Protein AF-A0A932LVF2-F1 (afdb_monomer_lite)

Foldseek 3Di:
DWADKDFAADQQQDDPDPHTQWIDTPPDTDGDDQWLQASVVSGRDPDPVSRVVSSVVSVVVRVD

Structure (mmCIF, N/CA/C/O backbone):
data_AF-A0A932LVF2-F1
#
_entry.id   AF-A0A932LVF2-F1
#
loop_
_atom_site.group_PDB
_atom_site.id
_atom_site.type_symbol
_atom_site.label_atom_id
_atom_site.label_alt_id
_atom_site.label_comp_id
_atom_site.label_asym_id
_atom_site.label_entity_id
_atom_site.label_seq_id
_atom_site.pdbx_PDB_ins_code
_atom_site.Cartn_x
_atom_site.Cartn_y
_atom_site.Cartn_z
_atom_site.occupancy
_atom_site.B_iso_or_equiv
_atom_site.auth_seq_id
_atom_site.auth_comp_id
_atom_site.auth_asym_id
_atom_site.auth_atom_id
_atom_site.pdbx_PDB_model_num
ATOM 1 N N . MET A 1 1 ? -22.284 1.426 18.257 1.00 54.38 1 MET A N 1
ATOM 2 C CA . MET A 1 1 ? -20.865 1.797 18.459 1.00 54.38 1 MET A CA 1
ATOM 3 C C . MET A 1 1 ? -20.129 1.527 17.156 1.00 54.38 1 MET A C 1
ATOM 5 O O . MET A 1 1 ? -20.137 0.382 16.723 1.00 54.38 1 MET A O 1
ATOM 9 N N . ALA A 1 2 ? -19.559 2.535 16.493 1.00 64.88 2 ALA A N 1
ATOM 10 C CA . ALA A 1 2 ? -18.667 2.279 15.359 1.00 64.88 2 ALA A CA 1
ATOM 11 C C . ALA A 1 2 ? -17.433 1.501 15.858 1.00 64.88 2 ALA A C 1
ATOM 13 O O . ALA A 1 2 ? -16.924 1.798 16.940 1.00 64.88 2 ALA A O 1
ATOM 14 N N . GLY A 1 3 ? -16.983 0.477 15.125 1.00 77.06 3 GLY A N 1
ATOM 15 C CA . GLY A 1 3 ? -15.821 -0.322 15.529 1.00 77.06 3 GLY A CA 1
ATOM 16 C C . GLY A 1 3 ? -14.561 0.539 15.689 1.00 77.06 3 GLY A C 1
ATOM 17 O O . GLY A 1 3 ? -14.364 1.499 14.944 1.00 77.06 3 GLY A O 1
ATOM 18 N N . LYS A 1 4 ? -13.691 0.206 16.656 1.00 88.19 4 LYS A N 1
ATOM 19 C CA . LYS A 1 4 ? -12.415 0.915 16.868 1.00 88.19 4 LYS A CA 1
ATOM 20 C C . LYS A 1 4 ? -11.568 0.837 15.592 1.00 88.19 4 LYS A C 1
ATOM 22 O O . LYS A 1 4 ? -11.237 -0.258 15.143 1.00 88.19 4 LYS A O 1
ATOM 27 N N . ARG A 1 5 ? -11.213 1.997 15.029 1.00 94.19 5 ARG A N 1
ATOM 28 C CA . ARG A 1 5 ? -10.356 2.099 13.839 1.00 94.19 5 ARG A CA 1
ATOM 29 C C . ARG A 1 5 ? -8.917 1.721 14.185 1.00 94.19 5 ARG A C 1
ATOM 31 O O . ARG A 1 5 ? -8.336 2.297 15.104 1.00 94.19 5 ARG A O 1
ATOM 38 N N . GLN A 1 6 ? -8.338 0.816 13.408 1.00 95.12 6 GLN A N 1
ATOM 39 C CA . GLN A 1 6 ? -6.911 0.498 13.420 1.00 95.12 6 GLN A CA 1
ATOM 40 C C . GLN A 1 6 ? -6.303 0.924 12.085 1.00 95.12 6 GLN A C 1
ATOM 42 O O . GLN A 1 6 ? -6.835 0.580 11.032 1.00 95.12 6 GLN A O 1
ATOM 47 N N . VAL A 1 7 ? -5.228 1.708 12.128 1.00 95.62 7 VAL A N 1
ATOM 48 C CA . VAL A 1 7 ? -4.524 2.182 10.929 1.00 95.62 7 VAL A CA 1
ATOM 49 C C . VAL A 1 7 ? -3.522 1.122 10.487 1.00 95.62 7 VAL A C 1
ATOM 51 O O . VAL A 1 7 ? -2.799 0.585 11.322 1.00 95.62 7 VAL A O 1
ATOM 54 N N . VAL A 1 8 ? -3.472 0.846 9.186 1.00 95.50 8 VAL A N 1
ATOM 55 C CA . VAL A 1 8 ? -2.515 -0.083 8.578 1.00 95.50 8 VAL A CA 1
ATOM 56 C C . VAL A 1 8 ? -1.467 0.723 7.818 1.00 95.50 8 VAL A C 1
ATOM 58 O O . VAL A 1 8 ? -1.814 1.528 6.952 1.00 95.50 8 VAL A O 1
ATOM 61 N N . ASN A 1 9 ? -0.194 0.491 8.137 1.00 93.81 9 ASN A N 1
ATOM 62 C CA . ASN A 1 9 ? 0.959 1.053 7.437 1.00 93.81 9 ASN A CA 1
ATOM 63 C C . ASN A 1 9 ? 1.906 -0.086 7.058 1.00 93.81 9 ASN A C 1
ATOM 65 O O . ASN A 1 9 ? 2.269 -0.894 7.911 1.00 93.81 9 ASN A O 1
ATOM 69 N N . ILE A 1 10 ? 2.311 -0.133 5.794 1.00 89.38 10 ILE A N 1
ATOM 70 C CA . ILE A 1 10 ? 3.219 -1.140 5.251 1.00 89.38 10 ILE A CA 1
ATOM 71 C C . ILE A 1 10 ? 4.555 -0.454 4.955 1.00 89.38 10 ILE A C 1
ATOM 73 O O . ILE A 1 10 ? 4.609 0.435 4.097 1.00 89.38 10 ILE A O 1
ATOM 77 N N . PRO A 1 11 ? 5.646 -0.848 5.635 1.00 86.81 11 PRO A N 1
ATOM 78 C CA . PRO A 1 11 ? 6.981 -0.364 5.308 1.00 86.81 11 PRO A CA 1
ATOM 79 C C . PRO A 1 11 ? 7.297 -0.568 3.820 1.00 86.81 11 PRO A C 1
ATOM 81 O O . PRO A 1 11 ? 7.034 -1.630 3.264 1.00 86.81 11 PRO A O 1
ATOM 84 N N . GLY A 1 12 ? 7.835 0.459 3.161 1.00 84.75 12 GLY A N 1
ATOM 85 C CA . GLY A 1 12 ? 8.173 0.407 1.731 1.00 84.75 12 GLY A CA 1
ATOM 86 C C . GLY A 1 12 ? 7.011 0.669 0.761 1.00 84.75 12 GLY A C 1
ATOM 87 O O . GLY A 1 12 ? 7.269 0.910 -0.415 1.00 84.75 12 GLY A O 1
ATOM 88 N N . LEU A 1 13 ? 5.755 0.719 1.228 1.00 86.56 13 LEU A N 1
ATOM 89 C CA . LEU A 1 13 ? 4.576 1.014 0.394 1.00 86.56 13 LEU A CA 1
ATOM 90 C C . LEU A 1 13 ? 3.915 2.358 0.747 1.00 86.56 13 LEU A C 1
ATOM 92 O O . LEU A 1 13 ? 2.705 2.525 0.622 1.00 86.56 13 LEU A O 1
ATOM 96 N N . ALA A 1 14 ? 4.689 3.333 1.216 1.00 84.69 14 ALA A N 1
ATOM 97 C CA . ALA A 1 14 ? 4.143 4.643 1.553 1.00 84.69 14 ALA A CA 1
ATOM 98 C C . ALA A 1 14 ? 3.538 5.340 0.321 1.00 84.69 14 ALA A C 1
ATOM 100 O O . ALA A 1 14 ? 4.099 5.309 -0.781 1.00 84.69 14 ALA A O 1
ATOM 101 N N . HIS A 1 15 ? 2.398 6.000 0.522 1.00 84.69 15 HIS A N 1
ATOM 102 C CA . HIS A 1 15 ? 1.814 6.885 -0.478 1.00 84.69 15 HIS A CA 1
ATOM 103 C C . HIS A 1 15 ? 2.587 8.205 -0.544 1.00 84.69 15 HIS A C 1
ATOM 105 O O . HIS A 1 15 ? 3.161 8.653 0.445 1.00 84.69 15 HIS A O 1
ATOM 111 N N . GLY A 1 16 ? 2.580 8.846 -1.717 1.00 85.19 16 GLY A N 1
ATOM 112 C CA . GLY A 1 16 ? 3.114 10.205 -1.851 1.00 85.19 16 GLY A CA 1
ATOM 113 C C . GLY A 1 16 ? 2.274 11.239 -1.091 1.00 85.19 16 GLY A C 1
ATOM 114 O O . GLY A 1 16 ? 2.810 12.215 -0.578 1.00 85.19 16 GLY A O 1
ATOM 115 N N . ALA A 1 17 ? 0.963 11.005 -0.983 1.00 87.44 17 ALA A N 1
ATOM 116 C CA . ALA A 1 17 ? 0.080 11.768 -0.106 1.00 87.44 17 ALA A CA 1
ATOM 117 C C . ALA A 1 17 ? 0.179 11.256 1.347 1.00 87.44 17 ALA A C 1
ATOM 119 O O . ALA A 1 17 ? 0.398 10.058 1.542 1.00 87.44 17 ALA A O 1
ATOM 120 N N . PRO A 1 18 ? -0.045 12.108 2.367 1.00 90.31 18 PRO A N 1
ATOM 121 C CA . PRO A 1 18 ? 0.044 11.733 3.782 1.00 90.31 18 PRO A CA 1
ATOM 122 C C . PRO A 1 18 ? -1.195 10.941 4.243 1.00 90.31 18 PRO A C 1
ATOM 124 O O . PRO A 1 18 ? -1.952 11.371 5.112 1.00 90.31 18 PRO A O 1
ATOM 127 N N . ILE A 1 19 ? -1.422 9.780 3.630 1.00 92.69 19 ILE A N 1
ATOM 128 C CA . ILE A 1 19 ? -2.529 8.863 3.914 1.00 92.69 19 ILE A CA 1
ATOM 129 C C . ILE A 1 19 ? -1.983 7.470 4.268 1.00 92.69 19 ILE A C 1
ATOM 131 O O . ILE A 1 19 ? -0.927 7.083 3.764 1.00 92.69 19 ILE A O 1
ATOM 135 N N . PRO A 1 20 ? -2.678 6.696 5.121 1.00 95.06 20 PRO A N 1
ATOM 136 C CA . PRO A 1 20 ? -2.252 5.341 5.458 1.00 95.06 20 PRO A CA 1
ATOM 137 C C . PRO A 1 20 ? -2.473 4.367 4.294 1.00 95.06 20 PRO A C 1
ATOM 139 O O . PRO A 1 20 ? -3.227 4.655 3.361 1.00 95.06 20 PRO A O 1
ATOM 142 N N . ASN A 1 21 ? -1.890 3.168 4.385 1.00 96.31 21 ASN A N 1
ATOM 143 C CA . ASN A 1 21 ? -2.158 2.088 3.426 1.00 96.31 21 ASN A CA 1
ATOM 144 C C . ASN A 1 21 ? -3.584 1.536 3.539 1.00 96.31 21 ASN A C 1
ATOM 146 O O . ASN A 1 21 ? -4.110 0.964 2.587 1.00 96.31 21 ASN A O 1
ATOM 150 N N . GLY A 1 22 ? -4.222 1.722 4.691 1.00 96.88 22 GLY A N 1
ATOM 151 C CA . GLY A 1 22 ? -5.635 1.447 4.880 1.00 96.88 22 GLY A CA 1
ATOM 152 C C . GLY A 1 22 ? -6.037 1.491 6.344 1.00 96.88 22 GLY A C 1
ATOM 153 O O . GLY A 1 22 ? -5.293 1.958 7.212 1.00 96.88 22 GLY A O 1
ATOM 154 N N . ALA A 1 23 ? -7.232 0.989 6.625 1.00 96.94 23 ALA A N 1
ATOM 155 C CA . ALA A 1 23 ? -7.739 0.859 7.978 1.00 96.94 23 ALA A CA 1
ATOM 156 C C . ALA A 1 23 ? -8.607 -0.389 8.144 1.00 96.94 23 ALA A C 1
ATOM 158 O O . ALA A 1 23 ? -9.356 -0.772 7.246 1.00 96.94 23 ALA A O 1
ATOM 159 N N . LYS A 1 24 ? -8.559 -0.973 9.341 1.00 95.81 24 LYS A N 1
ATOM 160 C CA . LYS A 1 24 ? -9.515 -1.978 9.802 1.00 95.81 24 LYS A CA 1
ATOM 161 C C . LYS A 1 24 ? -10.541 -1.320 10.718 1.00 95.81 24 LYS A C 1
ATOM 163 O O . LYS A 1 24 ? -10.176 -0.593 11.646 1.00 95.81 24 LYS A O 1
ATOM 168 N N . ILE A 1 25 ? -11.820 -1.573 10.463 1.00 95.62 25 ILE A N 1
ATOM 169 C CA . ILE A 1 25 ? -12.946 -1.084 11.265 1.00 95.62 25 ILE A CA 1
ATOM 170 C C . ILE A 1 25 ? -13.847 -2.281 11.559 1.00 95.62 25 ILE A C 1
ATOM 172 O O . ILE A 1 25 ? -14.528 -2.798 10.675 1.00 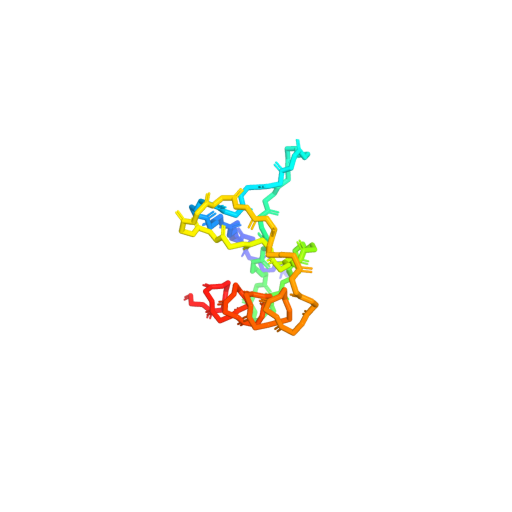95.62 25 ILE A O 1
ATOM 176 N N . GLY A 1 26 ? -13.834 -2.748 12.809 1.00 92.62 26 GLY A N 1
ATOM 177 C CA . GLY A 1 26 ? -14.524 -3.986 13.173 1.00 92.62 26 GLY A CA 1
ATOM 178 C C . GLY A 1 26 ? -13.950 -5.188 12.415 1.00 92.62 26 GLY A C 1
ATOM 179 O O . GLY A 1 26 ? -12.755 -5.470 12.505 1.00 92.62 26 GLY A O 1
ATOM 180 N N . ASN A 1 27 ? -14.802 -5.893 11.671 1.00 92.88 27 ASN A N 1
ATOM 181 C CA . ASN A 1 27 ? -14.437 -7.044 10.841 1.00 92.88 27 ASN A CA 1
ATOM 182 C C . ASN A 1 27 ? -14.114 -6.682 9.379 1.00 92.88 27 ASN A C 1
ATOM 184 O O . ASN A 1 27 ? -13.797 -7.576 8.602 1.00 92.88 27 ASN A O 1
ATOM 188 N N . MET A 1 28 ? -14.188 -5.403 9.007 1.00 94.88 28 MET A N 1
ATOM 189 C CA . MET A 1 28 ? -13.960 -4.938 7.639 1.00 94.88 28 MET A CA 1
ATOM 190 C C . MET A 1 28 ? -12.590 -4.272 7.511 1.00 94.88 28 MET A C 1
ATOM 192 O O . MET A 1 28 ? -12.150 -3.558 8.416 1.00 94.88 28 MET A O 1
ATOM 196 N N . VAL A 1 29 ? -11.939 -4.470 6.366 1.00 96.25 29 VAL A N 1
ATOM 197 C CA . VAL A 1 29 ? -10.708 -3.770 5.980 1.00 96.25 29 VAL A CA 1
ATOM 198 C C . VAL A 1 29 ? -10.967 -2.911 4.750 1.00 96.25 29 VAL A C 1
ATOM 200 O O . VAL A 1 29 ? -11.657 -3.327 3.824 1.00 96.25 29 VAL A O 1
ATOM 203 N N . PHE A 1 30 ? -10.410 -1.707 4.757 1.00 96.50 30 PHE A N 1
ATOM 204 C CA . PHE A 1 30 ? -10.502 -0.737 3.674 1.00 96.50 30 PHE A CA 1
ATOM 205 C C . PHE A 1 30 ? -9.081 -0.352 3.286 1.00 96.50 30 PHE A C 1
ATOM 207 O O . PHE A 1 30 ? -8.366 0.251 4.089 1.00 96.50 30 PHE A O 1
ATOM 214 N N . SER A 1 31 ? -8.657 -0.734 2.088 1.00 96.69 31 SER A N 1
ATOM 215 C CA . SER A 1 31 ? -7.351 -0.356 1.558 1.00 96.69 31 SER A CA 1
ATOM 216 C C . SER A 1 31 ? -7.418 0.999 0.857 1.00 96.69 31 SER A C 1
ATOM 218 O O . SER A 1 31 ? -8.421 1.345 0.232 1.00 96.69 31 SER A O 1
ATOM 220 N N . SER A 1 32 ? -6.312 1.730 0.897 1.00 95.75 32 SER A N 1
ATOM 221 C CA . SER A 1 32 ? -6.005 2.763 -0.094 1.00 95.75 32 SER A CA 1
ATOM 222 C C . SER A 1 32 ? -5.682 2.108 -1.450 1.00 95.75 32 SER A C 1
ATOM 224 O O . SER A 1 32 ? -5.758 0.886 -1.605 1.00 95.75 32 SER A O 1
ATOM 226 N N . ALA A 1 33 ? -5.308 2.905 -2.454 1.00 94.06 33 ALA A N 1
ATOM 227 C CA . ALA A 1 33 ? -4.858 2.369 -3.737 1.00 94.06 33 ALA A CA 1
ATOM 228 C C . ALA A 1 33 ? -3.554 1.570 -3.565 1.00 94.06 33 ALA A C 1
ATOM 230 O O . ALA A 1 33 ? -2.527 2.139 -3.213 1.00 94.06 33 ALA A O 1
ATOM 231 N N . ILE A 1 34 ? -3.571 0.266 -3.837 1.00 94.19 34 ILE A 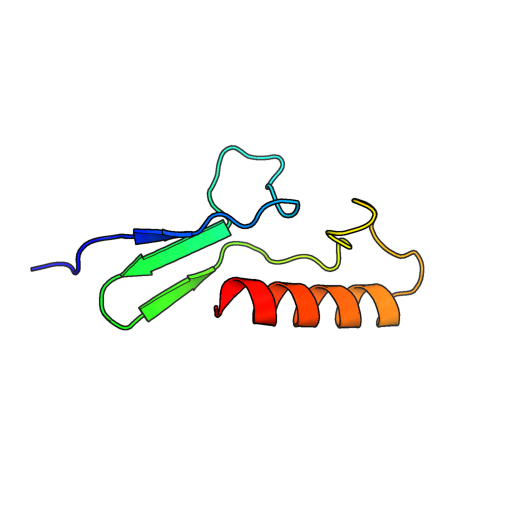N 1
ATOM 232 C CA . ILE A 1 34 ? -2.373 -0.584 -3.789 1.00 94.19 34 ILE A CA 1
ATOM 233 C C . ILE A 1 34 ? -1.805 -0.690 -5.205 1.00 94.19 34 ILE A C 1
ATOM 235 O O . ILE A 1 34 ? -2.472 -1.201 -6.100 1.00 94.19 34 ILE A O 1
ATOM 239 N N . SER A 1 35 ? -0.588 -0.186 -5.421 1.00 92.81 35 SER A N 1
ATOM 240 C CA . SER A 1 35 ? 0.066 -0.202 -6.734 1.00 92.81 35 SER A CA 1
ATOM 241 C C . SER A 1 35 ? 0.989 -1.410 -6.918 1.00 92.81 35 SER A C 1
ATOM 243 O O . SER A 1 35 ? 1.372 -2.082 -5.958 1.00 92.81 35 SER A O 1
ATOM 245 N N . GLY A 1 36 ? 1.400 -1.636 -8.169 1.00 95.56 36 GLY A N 1
ATOM 246 C CA . GLY A 1 36 ? 2.421 -2.613 -8.557 1.00 95.56 36 GLY A CA 1
ATOM 247 C C . GLY A 1 36 ? 3.862 -2.191 -8.278 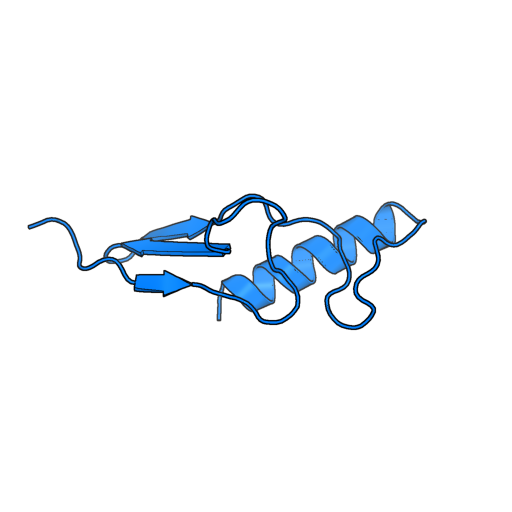1.00 95.56 36 GLY A C 1
ATOM 248 O O . GLY A 1 36 ? 4.779 -2.714 -8.904 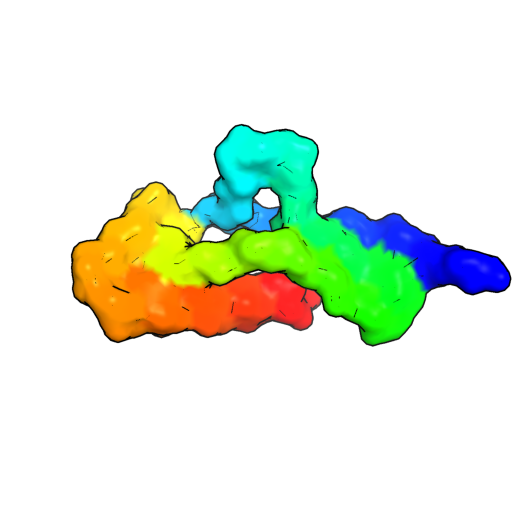1.00 95.56 36 GLY A O 1
ATOM 249 N N . ARG A 1 37 ? 4.085 -1.210 -7.393 1.00 92.75 37 ARG A N 1
ATOM 250 C CA . ARG A 1 37 ? 5.437 -0.813 -6.991 1.00 92.75 37 ARG A CA 1
ATOM 251 C C . ARG A 1 37 ? 6.053 -1.937 -6.168 1.00 92.75 37 ARG A C 1
ATOM 253 O O . ARG A 1 37 ? 5.463 -2.383 -5.187 1.00 92.75 37 ARG A O 1
ATOM 260 N N . ASP A 1 38 ? 7.244 -2.358 -6.550 1.00 90.00 38 ASP A N 1
ATOM 261 C CA . ASP A 1 38 ? 8.024 -3.310 -5.784 1.00 90.00 38 ASP A CA 1
ATOM 262 C C . ASP A 1 38 ? 8.538 -2.626 -4.510 1.00 90.00 38 ASP A C 1
ATOM 264 O O . ASP A 1 38 ? 9.233 -1.608 -4.564 1.00 90.00 38 ASP A O 1
ATOM 268 N N . THR A 1 39 ? 8.149 -3.158 -3.353 1.00 85.31 39 THR A N 1
ATOM 269 C CA . THR A 1 39 ? 8.531 -2.626 -2.041 1.00 85.31 39 THR A CA 1
ATOM 270 C C . THR A 1 39 ? 9.979 -2.933 -1.668 1.00 85.31 39 THR A C 1
ATOM 272 O O . THR A 1 39 ? 10.526 -2.243 -0.814 1.00 85.31 39 THR A O 1
ATOM 275 N N . GLU A 1 40 ? 10.601 -3.945 -2.279 1.00 85.56 40 GLU A N 1
ATOM 276 C CA . GLU A 1 40 ? 12.001 -4.313 -2.033 1.00 85.56 40 GLU A CA 1
ATOM 277 C C . GLU A 1 40 ? 12.945 -3.357 -2.766 1.00 85.56 40 GLU A C 1
ATOM 279 O O . GLU A 1 40 ? 13.917 -2.866 -2.194 1.00 85.56 40 GLU A O 1
ATOM 284 N N . THR A 1 41 ? 12.633 -3.042 -4.026 1.00 88.69 41 THR A N 1
ATOM 285 C CA . THR A 1 41 ? 13.456 -2.148 -4.859 1.00 88.69 41 THR A CA 1
ATOM 286 C C . THR A 1 41 ? 12.999 -0.690 -4.825 1.00 88.69 41 THR A C 1
ATOM 288 O O . THR A 1 41 ? 13.739 0.209 -5.228 1.00 88.69 41 THR A O 1
ATOM 291 N N . GLY A 1 42 ? 11.769 -0.431 -4.375 1.00 87.38 42 GLY A N 1
ATOM 292 C CA . GLY A 1 42 ? 11.149 0.889 -4.389 1.00 87.38 42 GLY A CA 1
ATOM 293 C C . GLY A 1 42 ? 10.822 1.398 -5.795 1.00 87.38 42 GLY A C 1
ATOM 294 O O . GLY A 1 42 ? 10.583 2.599 -5.954 1.00 87.38 42 GLY A O 1
ATOM 295 N N . LYS A 1 43 ? 10.795 0.539 -6.819 1.00 91.19 43 LYS A N 1
ATOM 296 C CA . LYS A 1 43 ? 10.560 0.922 -8.220 1.00 91.19 43 LYS A CA 1
ATOM 297 C C . LYS A 1 43 ? 9.280 0.302 -8.766 1.00 91.19 43 LYS A C 1
ATOM 299 O O . LYS A 1 43 ? 8.791 -0.701 -8.258 1.00 91.19 43 LYS A O 1
ATOM 304 N N . LEU A 1 44 ? 8.719 0.923 -9.797 1.00 93.69 44 LEU A N 1
ATOM 305 C CA . LEU A 1 44 ? 7.684 0.294 -10.609 1.00 93.69 44 LEU A CA 1
ATOM 306 C C . LEU A 1 44 ? 8.389 -0.568 -11.671 1.00 93.69 44 LEU A C 1
ATOM 308 O O . LEU A 1 44 ? 9.235 -0.021 -12.380 1.00 93.69 44 LEU A O 1
ATOM 312 N N . PRO A 1 45 ? 8.096 -1.876 -11.774 1.00 95.62 45 PRO A N 1
ATOM 313 C CA . PRO A 1 45 ? 8.611 -2.700 -12.864 1.00 95.62 45 PRO A CA 1
ATOM 314 C C . PRO A 1 45 ? 8.204 -2.148 -14.236 1.00 95.62 45 PRO A C 1
ATOM 316 O O . PRO A 1 45 ? 7.099 -1.630 -14.383 1.00 95.62 45 PRO A O 1
ATOM 319 N N . GLU A 1 46 ? 9.065 -2.284 -15.245 1.00 96.75 46 GLU A N 1
ATOM 320 C CA . GLU A 1 46 ? 8.748 -1.849 -16.617 1.00 96.75 46 GLU A CA 1
ATOM 321 C C . GLU A 1 46 ? 7.673 -2.742 -17.255 1.00 96.75 46 GLU A C 1
ATOM 323 O O . GLU A 1 46 ? 6.737 -2.244 -17.876 1.00 96.75 46 GLU A O 1
ATOM 328 N N . GLU A 1 47 ? 7.747 -4.051 -17.005 1.00 97.44 47 GLU A N 1
ATOM 329 C CA . GLU A 1 47 ? 6.816 -5.038 -17.554 1.00 97.44 47 GLU A CA 1
ATOM 330 C C . GLU A 1 47 ? 5.454 -5.023 -16.830 1.00 97.44 47 GLU A C 1
ATOM 332 O O . GLU A 1 47 ? 5.413 -5.226 -15.608 1.00 97.44 47 GLU A O 1
ATOM 337 N N . PRO A 1 48 ? 4.319 -4.874 -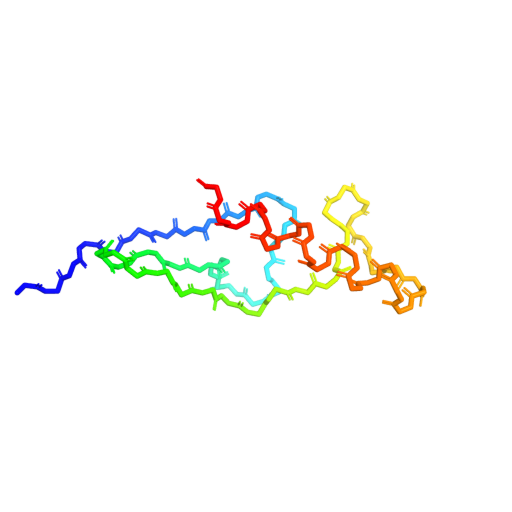17.545 1.00 97.06 48 PRO A N 1
ATOM 338 C CA . PRO A 1 48 ? 2.983 -4.842 -16.939 1.00 97.06 48 PRO A CA 1
ATOM 339 C C . PRO A 1 48 ? 2.653 -6.073 -16.087 1.00 97.06 48 PRO A C 1
ATOM 341 O O . PRO A 1 48 ? 2.111 -5.942 -14.988 1.00 97.06 48 PRO A O 1
ATOM 344 N N . ASP A 1 49 ? 3.048 -7.264 -16.538 1.00 98.06 49 ASP A N 1
ATOM 345 C CA . ASP A 1 49 ? 2.816 -8.512 -15.801 1.00 98.06 49 ASP A CA 1
ATOM 346 C C . ASP A 1 49 ? 3.536 -8.510 -14.447 1.00 98.06 49 ASP A C 1
ATOM 348 O O . ASP A 1 49 ? 3.000 -8.975 -13.438 1.00 98.06 49 ASP A O 1
ATOM 352 N N . ARG A 1 50 ? 4.730 -7.909 -14.388 1.00 97.56 50 ARG A N 1
ATOM 353 C CA . ARG A 1 50 ? 5.487 -7.749 -13.140 1.00 97.56 50 ARG A CA 1
ATOM 354 C C . ARG A 1 50 ? 4.860 -6.711 -12.222 1.00 97.56 50 ARG A C 1
ATOM 356 O O . ARG A 1 50 ? 4.887 -6.895 -11.006 1.00 97.56 50 ARG A O 1
ATOM 363 N N . GLN A 1 51 ? 4.258 -5.656 -12.771 1.00 97.31 51 GLN A N 1
ATOM 364 C CA . GLN A 1 51 ? 3.481 -4.707 -11.971 1.00 97.31 51 GLN A CA 1
ATOM 365 C C . GLN A 1 51 ? 2.263 -5.395 -11.340 1.00 97.31 51 GLN A C 1
ATOM 367 O O . GLN A 1 51 ? 1.999 -5.204 -10.153 1.00 97.31 51 GLN A O 1
ATOM 372 N N . ALA A 1 52 ? 1.546 -6.236 -12.093 1.00 97.75 52 ALA A N 1
ATOM 373 C CA . ALA A 1 52 ? 0.422 -7.006 -11.565 1.00 97.75 52 ALA A CA 1
ATOM 374 C C . ALA A 1 52 ? 0.871 -7.996 -10.474 1.00 97.75 52 ALA A C 1
ATOM 376 O O . ALA A 1 52 ? 0.265 -8.058 -9.403 1.00 97.75 52 ALA A O 1
ATOM 377 N N . GLU A 1 53 ? 1.971 -8.719 -10.700 1.00 97.38 53 GLU A N 1
ATOM 378 C CA . GLU A 1 53 ? 2.559 -9.630 -9.712 1.00 97.38 53 GLU A CA 1
ATOM 379 C C . GLU A 1 53 ? 2.905 -8.902 -8.400 1.00 97.38 53 GLU A C 1
ATOM 381 O O . GLU A 1 53 ? 2.508 -9.333 -7.311 1.00 97.38 53 GLU A O 1
ATOM 386 N N . ALA A 1 54 ? 3.598 -7.763 -8.498 1.00 96.50 54 ALA A N 1
ATOM 387 C CA . ALA A 1 54 ? 3.946 -6.928 -7.354 1.00 96.50 54 ALA A CA 1
ATOM 388 C C . ALA A 1 54 ? 2.697 -6.383 -6.642 1.00 96.50 54 ALA A C 1
ATOM 390 O O . ALA A 1 54 ? 2.630 -6.411 -5.414 1.00 96.50 54 ALA A O 1
ATOM 391 N N . LEU A 1 55 ? 1.667 -5.968 -7.387 1.00 96.88 55 LEU A N 1
ATOM 392 C CA . LEU A 1 55 ? 0.397 -5.503 -6.824 1.00 96.88 55 LEU A CA 1
ATOM 393 C C . LEU A 1 55 ? -0.257 -6.590 -5.966 1.00 96.88 55 LEU A C 1
ATOM 395 O O . LEU A 1 55 ? -0.624 -6.332 -4.820 1.00 96.88 55 LEU A O 1
ATOM 399 N N . PHE A 1 56 ? -0.356 -7.824 -6.466 1.00 97.31 56 PHE A N 1
ATOM 400 C CA . PHE A 1 56 ? -0.945 -8.920 -5.691 1.00 97.31 56 PHE A CA 1
ATOM 401 C C . PHE A 1 56 ? -0.076 -9.332 -4.498 1.00 97.31 56 PHE A C 1
ATOM 403 O O . PHE A 1 56 ? -0.612 -9.702 -3.448 1.00 97.31 56 PHE A O 1
ATOM 410 N N . ARG A 1 57 ? 1.253 -9.225 -4.607 1.00 96.25 57 ARG A N 1
ATOM 411 C CA . ARG A 1 57 ? 2.171 -9.394 -3.470 1.00 96.25 57 ARG A CA 1
ATOM 412 C C . ARG A 1 57 ? 1.905 -8.346 -2.386 1.00 96.25 57 ARG A C 1
ATOM 414 O O . ARG A 1 57 ? 1.766 -8.703 -1.218 1.00 96.25 57 ARG A O 1
ATOM 421 N N . ASN A 1 58 ? 1.737 -7.086 -2.776 1.00 95.94 58 ASN A N 1
ATOM 422 C CA . ASN A 1 58 ? 1.424 -5.982 -1.870 1.00 95.94 58 ASN A CA 1
ATOM 423 C C . ASN A 1 58 ? 0.051 -6.153 -1.204 1.00 95.94 58 ASN A C 1
ATOM 425 O O . ASN A 1 58 ? -0.068 -5.928 -0.001 1.00 95.94 58 ASN A O 1
ATOM 429 N N . ILE A 1 59 ? -0.962 -6.634 -1.938 1.00 96.50 59 ILE A N 1
ATOM 430 C CA . ILE A 1 59 ? -2.269 -7.003 -1.365 1.00 96.50 59 ILE A CA 1
ATOM 431 C C . ILE A 1 59 ? -2.100 -8.088 -0.297 1.00 96.50 59 ILE A C 1
ATOM 433 O O . ILE A 1 59 ? -2.646 -7.962 0.796 1.00 96.50 59 ILE A O 1
ATOM 437 N N . ARG A 1 60 ? -1.314 -9.140 -0.563 1.00 95.94 60 ARG A N 1
ATOM 438 C CA . ARG A 1 60 ? -1.053 -10.187 0.442 1.00 95.94 60 ARG A CA 1
ATOM 439 C C . ARG A 1 60 ? -0.377 -9.629 1.689 1.00 95.94 60 ARG A C 1
ATOM 441 O O . ARG A 1 60 ? -0.700 -10.080 2.780 1.00 95.94 60 ARG A O 1
ATOM 448 N N . THR A 1 61 ? 0.535 -8.672 1.542 1.00 94.31 61 THR A N 1
ATOM 449 C CA . THR A 1 61 ? 1.171 -7.995 2.681 1.00 94.31 61 THR A CA 1
ATOM 450 C C . THR A 1 61 ? 0.174 -7.139 3.458 1.00 94.31 61 THR A C 1
ATOM 452 O O . THR A 1 61 ? 0.184 -7.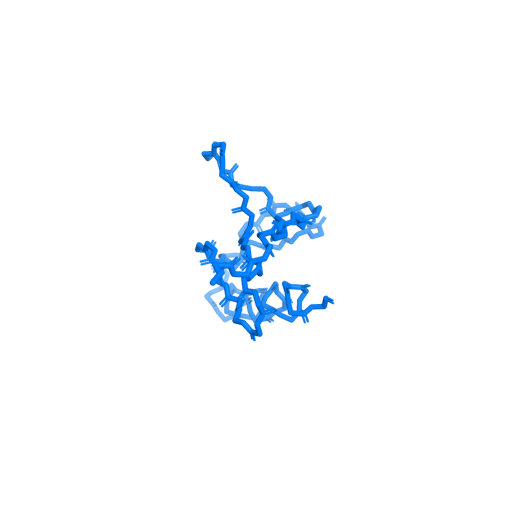187 4.680 1.00 94.31 61 THR A O 1
ATOM 455 N N . PHE A 1 62 ? -0.718 -6.412 2.777 1.00 95.25 62 PHE A N 1
ATOM 456 C CA . PHE A 1 62 ? -1.770 -5.613 3.419 1.00 95.25 62 PHE A CA 1
ATOM 457 C C . PHE A 1 62 ? -2.753 -6.451 4.243 1.00 95.25 62 PHE A C 1
ATOM 459 O O . PHE A 1 62 ? -3.268 -5.982 5.253 1.00 95.25 62 PHE A O 1
ATOM 466 N N . MET A 1 63 ? -3.019 -7.680 3.805 1.00 94.94 63 MET A N 1
ATOM 467 C CA . MET A 1 63 ? -3.966 -8.582 4.460 1.00 94.94 63 MET A CA 1
ATOM 468 C C . MET A 1 63 ? -3.383 -9.348 5.660 1.00 94.94 63 MET A C 1
ATOM 470 O O . MET A 1 63 ? -4.120 -10.120 6.275 1.00 94.94 63 MET A O 1
ATOM 474 N N . LYS A 1 64 ? -2.093 -9.174 5.976 1.00 89.56 64 LYS A N 1
ATOM 475 C CA . LYS A 1 64 ? -1.456 -9.733 7.181 1.00 89.56 64 LYS A CA 1
ATOM 476 C C . LYS A 1 64 ? -1.698 -8.831 8.387 1.00 89.56 64 LYS A C 1
ATOM 478 O O . LYS A 1 64 ? -1.991 -9.395 9.463 1.00 89.56 64 LYS A O 1
#

Secondary structure (DSSP, 8-state):
-PPPEEEE--TT---SSS--SEEEETTEEEE-PPPS--TTT-S--SSHHHHHHHHHHHHHHHT-

pLDDT: mean 92.01, std 7.38, range [54.38, 98.06]

Radius of gyration: 12.91 Å; chains: 1; bounding box: 34×22×36 Å

Sequence (64 aa):
MAGKRQVVNIPGLAHGAPIPNGAKIGNMVFSSAISGRDTETGKLPEEPDRQAEALFRNIRTFMK